Protein AF-A0A6V8CWB2-F1 (afdb_monomer)

Secondary structure (DSSP, 8-state):
---S-HHHHHHHHHHHHHHHHHHHTTTT-S--HHHHHHHHHHHHHHHHHHHHT--THHHHTT---------GGG------

Sequence (80 aa):
MSNVGRLDRIIRGSAGISIAFAELTGFLGVFEIILEIFAFGLAIFLTFTAMMGYCPFYPILGISTCPVEINEGLMIPDLP

Mean predicted aligned error: 10.42 Å

pLDDT: mean 79.33, std 10.91, range [53.34, 93.25]

Foldseek 3Di:
DQLADPVLLVVLQVQLVVLVVCLVVCVVPPDPPVVSVVSPVSSCLSNVCSVVNDDPVCVVVVHGSPDDDPPVVVPPDPDD

Radius of gyration: 20.05 Å; Cα contacts (8 Å, |Δi|>4): 63; chains: 1; bounding box: 49×23×60 Å

Structure (mmCIF, N/CA/C/O backbone):
data_AF-A0A6V8CWB2-F1
#
_entry.id   AF-A0A6V8CWB2-F1
#
loop_
_atom_site.group_PDB
_atom_site.id
_atom_site.type_symbol
_atom_site.label_atom_id
_atom_site.label_alt_id
_atom_site.label_comp_id
_atom_site.label_asym_id
_atom_site.label_entity_id
_atom_site.label_seq_id
_atom_site.pdbx_PDB_ins_code
_atom_site.Cartn_x
_atom_site.Cartn_y
_atom_site.Cartn_z
_atom_site.occupancy
_atom_site.B_iso_or_equiv
_atom_site.auth_seq_id
_atom_site.auth_comp_id
_atom_site.auth_asym_id
_atom_site.auth_atom_id
_atom_site.pdbx_PDB_model_num
ATOM 1 N N . MET A 1 1 ? -3.847 -0.948 18.610 1.00 53.34 1 MET A N 1
ATOM 2 C CA . MET A 1 1 ? -4.397 0.337 18.131 1.00 53.34 1 MET A CA 1
ATOM 3 C C . MET A 1 1 ? -4.632 0.219 16.624 1.00 53.34 1 MET A C 1
ATOM 5 O O . MET A 1 1 ? -3.686 0.358 15.865 1.00 53.34 1 MET A O 1
ATOM 9 N N . SER A 1 2 ? -5.833 -0.160 16.180 1.00 65.19 2 SER A N 1
ATOM 10 C CA . SER A 1 2 ? -6.153 -0.227 14.743 1.00 65.19 2 SER A CA 1
ATOM 11 C C . SER A 1 2 ? -6.988 0.998 14.408 1.00 65.19 2 SER A C 1
ATOM 13 O O . SER A 1 2 ? -8.117 1.078 14.879 1.00 65.19 2 SER A O 1
ATOM 15 N N . ASN A 1 3 ? -6.442 1.951 13.649 1.00 74.56 3 ASN A N 1
ATOM 16 C CA . ASN A 1 3 ? -7.222 3.104 13.176 1.00 74.56 3 ASN A CA 1
ATOM 17 C C . ASN A 1 3 ? -8.004 2.775 11.891 1.00 74.56 3 ASN A C 1
ATOM 19 O O . ASN A 1 3 ? -8.891 3.529 11.496 1.00 74.56 3 ASN A O 1
ATOM 23 N N . VAL A 1 4 ? -7.681 1.628 11.280 1.00 81.25 4 VAL A N 1
ATOM 24 C CA . VAL A 1 4 ? -8.244 1.139 10.027 1.00 81.25 4 VAL A CA 1
ATOM 25 C C . VAL A 1 4 ? -9.260 0.023 10.283 1.00 81.25 4 VAL A C 1
ATOM 27 O O . VAL A 1 4 ? -8.952 -0.959 10.967 1.00 81.25 4 VAL A O 1
ATOM 30 N N . GLY A 1 5 ? -10.457 0.147 9.704 1.00 81.69 5 GLY A N 1
ATOM 31 C CA . GLY A 1 5 ? -11.494 -0.890 9.733 1.00 81.69 5 GLY A CA 1
ATOM 32 C C . GLY A 1 5 ? -11.177 -2.100 8.839 1.00 81.69 5 GLY A C 1
ATOM 33 O O . GLY A 1 5 ? -10.303 -2.048 7.975 1.00 81.69 5 GLY A O 1
ATOM 34 N N . ARG A 1 6 ? -11.917 -3.208 9.009 1.00 82.19 6 ARG A N 1
ATOM 35 C CA . ARG A 1 6 ? -11.734 -4.439 8.203 1.00 82.19 6 ARG A CA 1
ATOM 36 C C . ARG A 1 6 ? -11.858 -4.196 6.697 1.00 82.19 6 ARG A C 1
ATOM 38 O O . ARG A 1 6 ? -11.055 -4.727 5.941 1.00 82.19 6 ARG A O 1
ATOM 45 N N . LEU A 1 7 ? -12.844 -3.399 6.282 1.00 85.75 7 LEU A N 1
ATOM 46 C CA . LEU A 1 7 ? -13.081 -3.104 4.868 1.00 85.75 7 LEU A CA 1
ATOM 47 C C . LEU A 1 7 ? -11.893 -2.364 4.239 1.00 85.75 7 LEU A C 1
ATOM 49 O O . LEU A 1 7 ? -11.409 -2.768 3.189 1.00 85.75 7 LEU A O 1
ATOM 53 N N . ASP A 1 8 ? -11.375 -1.336 4.910 1.00 86.06 8 ASP A N 1
ATOM 54 C CA . ASP A 1 8 ? -10.256 -0.538 4.399 1.00 86.06 8 ASP A CA 1
ATOM 55 C C . ASP A 1 8 ? -8.963 -1.368 4.288 1.00 86.06 8 ASP A C 1
ATOM 57 O O . ASP A 1 8 ? -8.255 -1.273 3.287 1.00 86.06 8 ASP A O 1
ATOM 61 N N . ARG A 1 9 ? -8.721 -2.309 5.216 1.00 87.44 9 ARG A N 1
ATOM 62 C CA . ARG A 1 9 ? -7.615 -3.277 5.082 1.00 87.44 9 ARG A CA 1
ATOM 63 C C . ARG A 1 9 ? -7.741 -4.151 3.830 1.00 87.44 9 ARG A C 1
ATOM 65 O O . ARG A 1 9 ? -6.740 -4.386 3.159 1.00 87.44 9 ARG A O 1
ATOM 72 N N . ILE A 1 10 ? -8.945 -4.628 3.506 1.00 91.06 10 ILE A N 1
ATOM 73 C CA . ILE A 1 10 ? -9.178 -5.462 2.313 1.00 91.06 10 ILE A CA 1
ATOM 74 C C . ILE A 1 10 ? -8.970 -4.639 1.040 1.00 91.06 10 ILE A C 1
ATOM 76 O O . ILE A 1 10 ? -8.285 -5.093 0.122 1.00 91.06 10 ILE A O 1
ATOM 80 N N . ILE A 1 11 ? -9.516 -3.423 0.990 1.00 91.62 11 ILE A N 1
ATOM 81 C CA . ILE A 1 11 ? -9.375 -2.532 -0.168 1.00 91.62 11 ILE A CA 1
ATOM 82 C C . ILE A 1 11 ? -7.899 -2.197 -0.400 1.00 91.62 11 ILE A C 1
ATOM 84 O O . ILE A 1 11 ? -7.401 -2.364 -1.508 1.00 91.62 11 ILE A O 1
ATOM 88 N N . ARG A 1 12 ? -7.162 -1.800 0.644 1.00 91.38 12 ARG A N 1
ATOM 89 C CA . ARG A 1 12 ? -5.732 -1.479 0.523 1.00 91.38 12 ARG A CA 1
ATOM 90 C C . ARG A 1 12 ? -4.884 -2.686 0.150 1.00 91.38 12 ARG A C 1
ATOM 92 O O . ARG A 1 12 ? -4.030 -2.572 -0.722 1.00 91.38 12 ARG A O 1
ATOM 99 N N . GLY A 1 13 ? -5.128 -3.833 0.783 1.00 91.31 13 GLY A N 1
ATOM 100 C CA . GLY A 1 13 ? -4.406 -5.066 0.481 1.00 91.31 13 GLY A CA 1
ATOM 101 C C . GLY A 1 13 ? -4.622 -5.504 -0.967 1.00 91.31 13 GLY A C 1
ATOM 102 O O . GLY A 1 13 ? -3.658 -5.740 -1.686 1.00 91.31 13 GLY A O 1
ATOM 103 N N . SER A 1 14 ? -5.878 -5.542 -1.423 1.00 92.69 14 SER A N 1
ATOM 104 C CA . SER A 1 14 ? -6.204 -5.906 -2.810 1.00 92.69 14 SER A CA 1
ATOM 105 C C . SER A 1 14 ? -5.664 -4.898 -3.829 1.00 92.69 14 SER A C 1
ATOM 107 O O . SER A 1 14 ? -5.110 -5.319 -4.842 1.00 92.69 14 SER A O 1
ATOM 109 N N . ALA A 1 15 ? -5.740 -3.592 -3.554 1.00 93.25 15 ALA A N 1
ATOM 110 C CA . ALA A 1 15 ? -5.178 -2.559 -4.424 1.00 93.25 15 ALA A CA 1
ATOM 111 C C . ALA A 1 15 ? -3.647 -2.651 -4.520 1.00 93.25 15 ALA A C 1
ATOM 113 O O . ALA A 1 15 ? -3.109 -2.676 -5.623 1.00 93.25 15 ALA A O 1
ATOM 114 N N . GLY A 1 16 ? -2.945 -2.761 -3.386 1.00 91.56 16 GLY A N 1
ATOM 115 C CA . GLY A 1 16 ? -1.485 -2.887 -3.359 1.00 91.56 16 GLY A CA 1
ATOM 116 C C . GLY A 1 16 ? -0.991 -4.130 -4.099 1.00 91.56 16 GLY A C 1
ATOM 117 O O . GLY A 1 16 ? -0.083 -4.034 -4.922 1.00 91.56 16 GLY A O 1
ATOM 118 N N . ILE A 1 17 ? -1.644 -5.276 -3.879 1.00 91.94 17 ILE A N 1
ATOM 119 C CA . ILE A 1 17 ? -1.331 -6.527 -4.584 1.00 91.94 17 ILE A CA 1
ATOM 120 C C . ILE A 1 17 ? -1.589 -6.386 -6.088 1.00 91.94 17 ILE A C 1
ATOM 122 O O . ILE A 1 17 ? -0.755 -6.804 -6.886 1.00 91.94 17 ILE A O 1
ATOM 126 N N . SER A 1 18 ? -2.711 -5.781 -6.486 1.00 91.69 18 SER A N 1
ATOM 127 C CA . SER A 1 18 ? -3.059 -5.615 -7.905 1.00 91.69 18 SER A CA 1
ATOM 128 C C . SER A 1 18 ? -2.061 -4.721 -8.640 1.00 91.69 18 SER A C 1
ATOM 130 O O . SER A 1 18 ? -1.656 -5.056 -9.750 1.00 91.69 18 SER A O 1
ATOM 132 N N . ILE A 1 19 ? -1.626 -3.623 -8.010 1.00 89.69 19 ILE A N 1
ATOM 133 C CA . ILE A 1 19 ? -0.595 -2.733 -8.563 1.00 89.69 19 ILE A CA 1
ATOM 134 C C . ILE A 1 19 ? 0.730 -3.491 -8.690 1.00 89.69 19 ILE A C 1
ATOM 136 O O . ILE A 1 19 ? 1.312 -3.507 -9.768 1.00 89.69 19 ILE A O 1
ATOM 140 N N . ALA A 1 20 ? 1.166 -4.197 -7.641 1.00 87.62 20 ALA A N 1
ATOM 141 C CA . ALA A 1 20 ? 2.401 -4.980 -7.691 1.00 87.62 20 ALA A CA 1
ATOM 142 C C . ALA A 1 20 ? 2.388 -6.040 -8.808 1.00 87.62 20 ALA A C 1
ATOM 144 O O . ALA A 1 20 ? 3.390 -6.213 -9.498 1.00 87.62 20 ALA A O 1
ATOM 145 N N . PHE A 1 21 ? 1.258 -6.730 -9.013 1.00 87.75 21 PHE A N 1
ATOM 146 C CA . PHE A 1 21 ? 1.099 -7.688 -10.111 1.00 87.75 21 PHE A CA 1
ATOM 147 C C . PHE A 1 21 ? 1.155 -7.016 -11.486 1.00 87.75 21 PHE A C 1
ATOM 149 O O . PHE A 1 21 ? 1.822 -7.540 -12.376 1.00 87.75 21 PHE A O 1
ATOM 156 N N . ALA A 1 22 ? 0.485 -5.872 -11.658 1.00 84.88 22 ALA A N 1
ATOM 157 C CA . ALA A 1 22 ? 0.483 -5.129 -12.916 1.00 84.88 22 ALA A CA 1
ATOM 158 C C . ALA A 1 22 ? 1.901 -4.678 -13.315 1.00 84.88 22 ALA A C 1
ATOM 160 O O . ALA A 1 22 ? 2.302 -4.895 -14.463 1.00 84.88 22 ALA A O 1
ATOM 161 N N . GLU A 1 23 ? 2.676 -4.155 -12.356 1.00 82.12 23 GLU A N 1
ATOM 162 C CA . GLU A 1 23 ? 4.093 -3.806 -12.546 1.00 82.12 23 GLU A CA 1
ATOM 163 C C . GLU A 1 23 ? 4.927 -5.041 -12.929 1.00 82.12 23 GLU A C 1
ATOM 165 O O . GLU A 1 23 ? 5.635 -5.027 -13.934 1.00 82.12 23 GLU A O 1
ATOM 170 N N . LEU A 1 24 ? 4.791 -6.158 -12.195 1.00 80.12 24 LEU A N 1
ATOM 171 C CA . LEU A 1 24 ? 5.578 -7.376 -12.453 1.00 80.12 24 LEU A CA 1
ATOM 172 C C . LEU A 1 24 ? 5.318 -7.987 -13.835 1.00 80.12 24 LEU A C 1
ATOM 174 O O . LEU A 1 24 ? 6.211 -8.592 -14.425 1.00 80.12 24 LEU A O 1
ATOM 178 N N . THR A 1 25 ? 4.092 -7.859 -14.348 1.00 82.06 25 THR A N 1
ATOM 179 C CA . THR A 1 25 ? 3.742 -8.329 -15.697 1.00 82.06 25 THR A CA 1
ATOM 180 C C . THR A 1 25 ? 4.299 -7.448 -16.817 1.00 82.06 25 THR A C 1
ATOM 182 O O . THR A 1 25 ? 4.129 -7.787 -17.988 1.00 82.06 25 THR A O 1
ATOM 185 N N . GLY A 1 26 ? 4.964 -6.334 -16.490 1.00 70.81 26 GLY A N 1
ATOM 186 C CA . GLY A 1 26 ? 5.539 -5.415 -17.471 1.00 70.81 26 GLY A CA 1
ATOM 187 C C . GLY A 1 26 ? 4.484 -4.696 -18.310 1.00 70.81 26 GLY A C 1
ATOM 188 O O . GLY A 1 26 ? 4.799 -4.189 -19.385 1.00 70.81 26 GLY A O 1
ATOM 189 N N . PHE A 1 27 ? 3.229 -4.654 -17.840 1.00 65.62 27 PHE A N 1
ATOM 190 C CA . PHE A 1 27 ? 2.106 -4.079 -18.585 1.00 65.62 27 PHE A CA 1
ATOM 191 C C . PHE A 1 27 ? 2.293 -2.579 -18.849 1.00 65.62 27 PHE A C 1
ATOM 193 O O . PHE A 1 27 ? 1.775 -2.049 -19.829 1.00 65.62 27 PHE A O 1
ATOM 200 N N . LEU A 1 28 ? 3.061 -1.902 -17.994 1.00 64.38 28 LEU A N 1
ATOM 201 C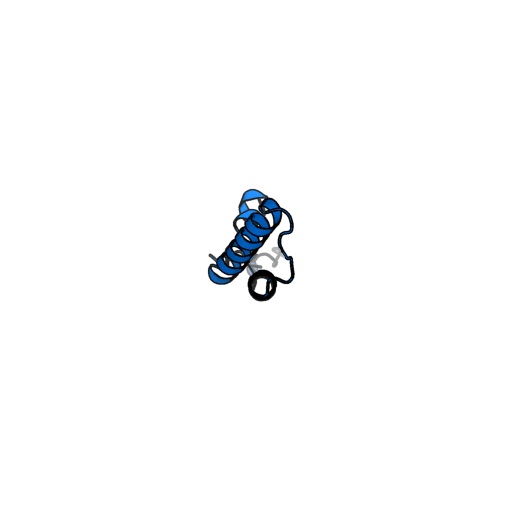 CA . LEU A 1 28 ? 3.347 -0.475 -18.108 1.00 64.38 28 LEU A CA 1
ATOM 202 C C . LEU A 1 28 ? 4.557 -0.170 -19.016 1.00 64.38 28 LEU A C 1
ATOM 204 O O . LEU A 1 28 ? 4.706 0.966 -19.451 1.00 64.38 28 LEU A O 1
ATOM 208 N N . GLY A 1 29 ? 5.353 -1.170 -19.421 1.00 67.81 29 GLY A N 1
ATOM 209 C CA . GLY A 1 29 ? 6.527 -0.974 -20.285 1.00 67.81 29 GLY A CA 1
ATOM 210 C C 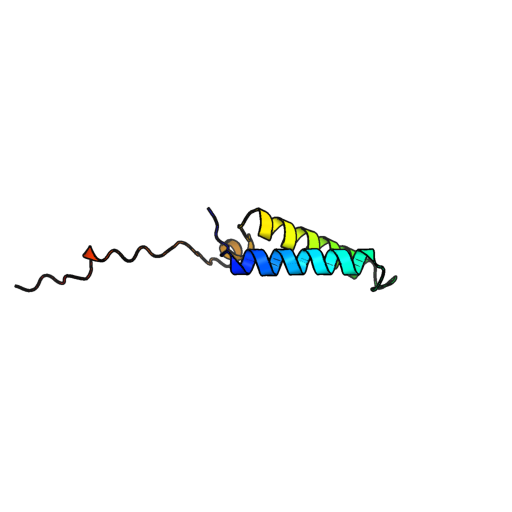. GLY A 1 29 ? 7.589 -0.046 -19.671 1.00 67.81 29 GLY A C 1
ATOM 211 O O . GLY A 1 29 ? 7.601 0.176 -18.469 1.00 67.81 29 GLY A O 1
ATOM 212 N N . VAL A 1 30 ? 8.472 0.534 -20.499 1.00 60.12 30 VAL A N 1
ATOM 213 C CA . VAL A 1 30 ? 9.436 1.586 -20.085 1.00 60.12 30 VAL A CA 1
ATOM 214 C C . VAL A 1 30 ? 8.729 2.948 -20.004 1.00 60.12 30 VAL A C 1
ATOM 216 O O . VAL A 1 30 ? 9.202 3.950 -20.543 1.00 60.12 30 VAL A O 1
ATOM 219 N N . PHE A 1 31 ? 7.529 3.002 -19.427 1.00 60.81 31 PHE A N 1
ATOM 220 C CA . PHE A 1 31 ? 6.972 4.293 -19.047 1.00 60.81 31 PHE A CA 1
ATOM 221 C C . PHE A 1 31 ? 7.888 4.872 -17.970 1.00 60.81 31 PHE A C 1
ATOM 223 O O . PHE A 1 31 ? 8.248 4.149 -17.051 1.00 60.81 31 PHE A O 1
ATOM 230 N N . GLU A 1 32 ? 8.302 6.133 -18.146 1.00 69.06 32 GLU A N 1
ATOM 231 C CA . GLU A 1 32 ? 9.019 6.988 -17.185 1.00 69.06 32 GLU A CA 1
ATOM 232 C C . GLU A 1 32 ? 9.363 6.287 -15.861 1.00 69.06 32 GLU A C 1
ATOM 234 O O . GLU A 1 32 ? 8.482 6.089 -15.029 1.00 69.06 32 GLU A O 1
ATOM 239 N N . ILE A 1 33 ? 10.643 5.957 -15.646 1.00 77.06 33 ILE A N 1
ATOM 240 C CA . ILE A 1 33 ? 11.185 5.325 -14.420 1.00 77.06 33 ILE A CA 1
ATOM 241 C C . ILE A 1 33 ? 10.589 5.933 -13.133 1.00 77.06 33 ILE A C 1
ATOM 243 O O . ILE A 1 33 ? 10.410 5.253 -12.125 1.00 77.06 33 ILE A O 1
ATOM 247 N N . ILE A 1 34 ? 10.255 7.225 -13.170 1.00 82.12 34 ILE A N 1
ATOM 248 C CA . ILE A 1 34 ? 9.588 7.956 -12.092 1.00 82.12 34 ILE A CA 1
ATOM 249 C C . ILE A 1 34 ? 8.227 7.341 -11.718 1.00 82.12 34 ILE A C 1
ATOM 251 O O . ILE A 1 34 ? 7.944 7.183 -10.529 1.00 82.12 34 ILE A O 1
ATOM 255 N N . LEU A 1 35 ? 7.385 6.995 -12.696 1.00 82.62 35 LEU A N 1
ATOM 256 C CA . LEU A 1 35 ? 6.078 6.384 -12.448 1.00 82.62 35 LEU A CA 1
ATOM 257 C C . LEU A 1 35 ? 6.201 4.957 -11.923 1.00 82.62 35 LEU A C 1
ATOM 259 O O . LEU A 1 35 ? 5.470 4.613 -11.000 1.00 82.62 35 LEU A O 1
ATOM 263 N N . GLU A 1 36 ? 7.138 4.167 -12.445 1.00 82.44 36 GLU A N 1
ATOM 264 C CA . GLU A 1 36 ? 7.383 2.798 -11.975 1.00 82.44 36 GLU A CA 1
ATOM 265 C C . GLU A 1 36 ? 7.831 2.794 -10.503 1.00 82.44 36 GLU A C 1
ATOM 267 O O . GLU A 1 36 ? 7.247 2.110 -9.658 1.00 82.44 36 GLU A O 1
ATOM 272 N N . ILE A 1 37 ? 8.799 3.651 -10.147 1.00 85.19 37 ILE A N 1
ATOM 273 C CA . ILE A 1 37 ? 9.257 3.808 -8.757 1.00 85.19 37 ILE A CA 1
ATOM 274 C C . ILE A 1 37 ? 8.105 4.261 -7.852 1.00 85.19 37 ILE A C 1
ATOM 276 O O . ILE A 1 37 ? 7.943 3.746 -6.740 1.00 85.19 37 ILE A O 1
ATOM 280 N N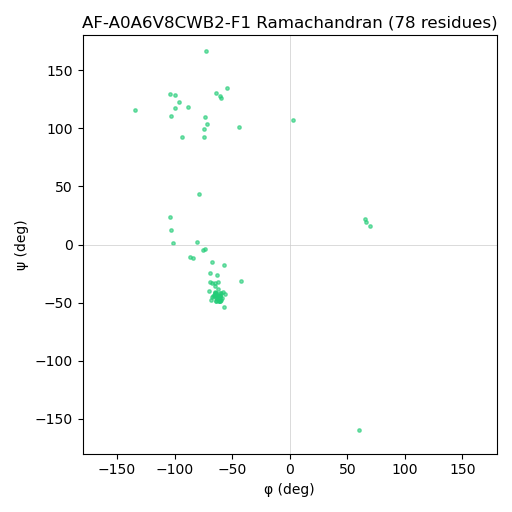 . PHE A 1 38 ? 7.298 5.220 -8.312 1.00 89.38 38 PHE A N 1
ATOM 281 C CA . PHE A 1 38 ? 6.158 5.713 -7.547 1.00 89.38 38 PHE A CA 1
ATOM 282 C C . PHE A 1 38 ? 5.095 4.626 -7.333 1.00 89.38 38 PHE A C 1
ATOM 284 O O . PHE A 1 38 ? 4.629 4.443 -6.206 1.00 89.38 38 PHE A O 1
ATOM 291 N N . ALA A 1 39 ? 4.732 3.884 -8.379 1.00 88.06 39 ALA A N 1
ATOM 292 C CA . ALA A 1 39 ? 3.726 2.830 -8.319 1.00 88.06 39 ALA A CA 1
ATOM 293 C C . ALA A 1 39 ? 4.174 1.669 -7.425 1.00 88.06 39 ALA A C 1
ATOM 295 O O . ALA A 1 39 ? 3.401 1.201 -6.582 1.00 88.06 39 ALA A O 1
ATOM 296 N N . PHE A 1 40 ? 5.443 1.272 -7.515 1.00 87.19 40 PHE A N 1
ATOM 297 C CA . PHE A 1 40 ? 6.011 0.254 -6.640 1.00 87.19 40 PHE A CA 1
ATOM 298 C C . PHE A 1 40 ? 6.029 0.709 -5.171 1.00 87.19 40 PHE A C 1
ATOM 300 O O . PHE A 1 40 ? 5.613 -0.031 -4.272 1.00 87.19 40 PHE A O 1
ATOM 307 N N . GLY A 1 41 ? 6.425 1.961 -4.915 1.00 90.94 41 GLY A N 1
ATOM 308 C CA . GLY A 1 41 ? 6.357 2.564 -3.582 1.00 90.94 41 GLY A CA 1
ATOM 309 C C . GLY A 1 41 ? 4.931 2.600 -3.023 1.00 90.94 41 GLY A C 1
ATOM 310 O O . GLY A 1 41 ? 4.705 2.260 -1.857 1.00 90.94 41 GLY A O 1
ATOM 311 N N . LEU A 1 42 ? 3.951 2.943 -3.862 1.00 90.88 42 LEU A N 1
ATOM 312 C CA . LEU A 1 42 ? 2.537 2.959 -3.496 1.00 90.88 42 LEU A CA 1
ATOM 313 C C . LEU A 1 42 ? 2.016 1.551 -3.169 1.00 90.88 42 LEU A C 1
ATOM 315 O O . LEU A 1 42 ? 1.302 1.381 -2.177 1.00 90.88 42 LEU A O 1
ATOM 319 N N . ALA A 1 43 ? 2.402 0.540 -3.949 1.00 90.50 43 ALA A N 1
ATOM 320 C CA . ALA A 1 43 ? 2.022 -0.850 -3.714 1.00 90.50 43 ALA A CA 1
ATOM 321 C C . ALA A 1 43 ? 2.529 -1.361 -2.356 1.00 90.50 43 ALA A C 1
ATOM 323 O O . ALA A 1 43 ? 1.758 -1.939 -1.578 1.00 90.50 43 ALA A O 1
ATOM 324 N N . ILE A 1 44 ? 3.797 -1.086 -2.029 1.00 91.12 44 ILE A N 1
ATOM 325 C CA . ILE A 1 44 ? 4.385 -1.419 -0.723 1.00 91.12 44 ILE A CA 1
ATOM 326 C C . ILE A 1 44 ? 3.629 -0.701 0.395 1.00 91.12 44 ILE A C 1
ATOM 328 O O . ILE A 1 44 ? 3.224 -1.331 1.374 1.00 91.12 44 ILE A O 1
ATOM 332 N N . PHE A 1 45 ? 3.399 0.604 0.245 1.00 92.38 45 PHE A N 1
ATOM 333 C CA . PHE A 1 45 ? 2.719 1.409 1.254 1.00 92.38 45 PHE A CA 1
ATOM 334 C C . PHE A 1 45 ? 1.298 0.902 1.548 1.00 92.38 45 PHE A C 1
ATOM 336 O O . PHE A 1 45 ? 0.921 0.718 2.712 1.00 92.38 45 PHE A O 1
ATOM 343 N N . LEU A 1 46 ? 0.502 0.635 0.511 1.00 91.31 46 LEU A N 1
ATOM 344 C CA . LEU A 1 46 ? -0.866 0.133 0.661 1.00 91.31 46 LEU A CA 1
ATOM 345 C C . LEU A 1 46 ? -0.891 -1.244 1.330 1.00 91.31 46 LEU A C 1
ATOM 347 O O . LEU A 1 46 ? -1.662 -1.464 2.266 1.00 91.31 46 LEU A O 1
ATOM 351 N N . THR A 1 47 ? -0.000 -2.142 0.915 1.00 88.25 47 THR A N 1
ATOM 352 C CA . THR A 1 47 ? 0.069 -3.500 1.467 1.00 88.25 47 THR A CA 1
ATOM 353 C C . THR A 1 47 ? 0.513 -3.483 2.932 1.00 88.25 47 THR A C 1
ATOM 355 O O . THR A 1 47 ? -0.112 -4.114 3.786 1.00 88.25 47 THR A O 1
ATOM 358 N N . PHE A 1 48 ? 1.538 -2.696 3.263 1.00 90.00 48 PHE A N 1
ATOM 359 C CA . PHE A 1 48 ? 2.046 -2.584 4.629 1.00 90.00 48 PHE A CA 1
ATOM 360 C C . PHE A 1 48 ? 1.024 -1.947 5.578 1.00 90.00 48 PHE A C 1
ATOM 362 O O . PHE A 1 48 ? 0.798 -2.447 6.683 1.00 90.00 48 PHE A O 1
ATOM 369 N N . THR A 1 49 ? 0.350 -0.876 5.143 1.00 88.25 49 THR A N 1
ATOM 370 C CA . THR A 1 49 ? -0.703 -0.234 5.949 1.00 88.25 49 THR A CA 1
ATOM 371 C C . THR A 1 49 ? -1.911 -1.148 6.162 1.00 88.25 49 THR A C 1
ATOM 373 O O . THR A 1 49 ? -2.494 -1.137 7.250 1.00 88.25 49 THR A O 1
ATOM 376 N N . ALA A 1 50 ? -2.246 -2.003 5.187 1.00 87.00 50 ALA A N 1
ATOM 377 C CA . ALA A 1 50 ? -3.268 -3.036 5.346 1.00 87.00 50 ALA A CA 1
ATOM 378 C C . ALA A 1 50 ? -2.887 -4.091 6.402 1.00 87.00 50 ALA A C 1
ATOM 380 O O . ALA A 1 50 ? -3.731 -4.467 7.221 1.00 87.00 50 ALA A O 1
ATOM 381 N N . MET A 1 51 ? -1.623 -4.535 6.423 1.00 85.94 51 MET A N 1
ATOM 382 C CA . MET A 1 51 ? -1.120 -5.520 7.393 1.00 85.94 51 MET A CA 1
ATOM 383 C C . MET 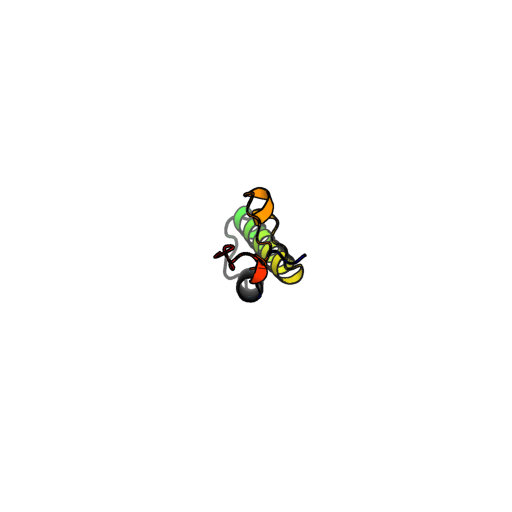A 1 51 ? -1.057 -4.955 8.815 1.00 85.94 51 MET A C 1
ATOM 385 O O . MET A 1 51 ? -1.551 -5.585 9.752 1.00 85.94 51 MET A O 1
ATOM 389 N N . MET A 1 52 ? -0.500 -3.752 8.976 1.00 85.94 52 MET A N 1
ATOM 390 C CA . MET A 1 52 ? -0.397 -3.094 10.283 1.00 85.94 52 MET A CA 1
ATOM 391 C C . MET A 1 52 ? -1.763 -2.655 10.824 1.00 85.94 52 MET A C 1
ATOM 393 O O . MET A 1 52 ? -1.938 -2.519 12.035 1.00 85.94 52 MET A O 1
ATOM 397 N N . GLY A 1 53 ? -2.750 -2.429 9.949 1.00 80.75 53 GLY A N 1
ATOM 398 C CA . GLY A 1 53 ? -4.052 -1.902 10.359 1.00 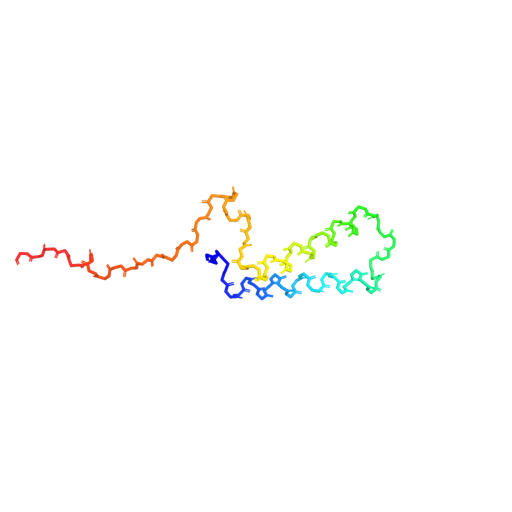80.75 53 GLY A CA 1
ATOM 399 C C . GLY A 1 53 ? -3.983 -0.482 10.908 1.00 80.75 53 GLY A C 1
ATOM 400 O O . GLY A 1 53 ? -4.852 -0.057 11.674 1.00 80.75 53 GLY A O 1
ATOM 401 N N . TYR A 1 54 ? -2.926 0.228 10.529 1.00 81.50 54 TYR A N 1
ATOM 402 C CA . TYR A 1 54 ? -2.661 1.599 10.897 1.00 81.50 54 TYR A CA 1
ATOM 403 C C . TYR A 1 54 ? -2.236 2.354 9.646 1.00 81.50 54 TYR A C 1
ATOM 405 O O . TYR A 1 54 ? -1.204 2.061 9.040 1.00 81.50 54 TYR A O 1
ATOM 413 N N . CYS A 1 55 ? -3.051 3.324 9.251 1.00 84.62 55 CYS A N 1
ATOM 414 C CA . CYS A 1 55 ? -2.723 4.238 8.175 1.00 84.62 55 CYS A CA 1
ATOM 415 C C . CYS A 1 55 ? -2.225 5.561 8.789 1.00 84.62 55 CYS A C 1
ATOM 417 O O . CYS A 1 55 ? -3.007 6.225 9.479 1.00 84.62 55 CYS A O 1
ATOM 419 N N . PRO A 1 56 ? -0.961 5.967 8.551 1.00 79.31 56 PRO A N 1
ATOM 420 C CA . PRO A 1 56 ? -0.376 7.174 9.143 1.00 79.31 56 PRO A CA 1
ATOM 421 C C . PRO A 1 56 ? -1.017 8.474 8.633 1.00 79.31 56 PRO A C 1
ATOM 423 O O . PRO A 1 56 ? -0.876 9.511 9.269 1.00 79.31 56 PRO A O 1
ATOM 426 N N . PHE A 1 57 ? -1.777 8.440 7.534 1.00 83.56 57 PHE A N 1
ATOM 427 C CA . PHE A 1 57 ? -2.482 9.626 7.039 1.00 83.56 57 PHE A CA 1
ATOM 428 C C . PHE A 1 57 ? -3.606 10.097 7.961 1.00 83.56 57 PHE A C 1
ATOM 430 O O . PHE A 1 57 ? -3.818 11.297 8.060 1.00 83.56 57 PHE A O 1
ATOM 437 N N . TYR A 1 58 ? -4.298 9.199 8.666 1.00 82.56 58 TYR A N 1
ATOM 438 C CA . TYR A 1 58 ? -5.346 9.600 9.613 1.00 82.56 58 TYR A CA 1
ATOM 439 C C . TYR A 1 58 ? -4.822 10.565 10.690 1.00 82.56 58 TYR A C 1
ATOM 441 O O . TYR A 1 58 ? -5.359 11.664 10.790 1.00 82.56 58 TYR A O 1
ATOM 449 N N . PRO A 1 59 ? -3.749 10.241 11.439 1.00 82.06 59 PRO A N 1
ATOM 450 C CA . PRO A 1 59 ? -3.195 11.164 12.427 1.00 82.06 59 PRO A CA 1
ATOM 451 C C . PRO A 1 59 ? -2.524 12.392 11.804 1.00 82.06 59 PRO A C 1
ATOM 453 O O . PRO A 1 59 ? -2.612 13.462 12.395 1.00 82.06 59 PRO A O 1
ATOM 456 N N . ILE A 1 60 ? -1.909 12.287 10.615 1.00 85.50 60 ILE A N 1
ATOM 457 C CA . ILE A 1 60 ? -1.359 13.462 9.903 1.00 85.50 60 ILE A CA 1
ATOM 458 C C . ILE A 1 60 ? -2.473 14.455 9.545 1.00 85.50 60 ILE A C 1
ATOM 460 O O . ILE A 1 60 ? -2.287 15.662 9.665 1.00 85.50 60 ILE A O 1
ATOM 464 N N . LEU A 1 61 ? -3.644 13.953 9.150 1.00 84.69 61 LEU A N 1
ATOM 465 C CA . LEU A 1 61 ? -4.832 14.759 8.866 1.00 84.69 61 LEU A CA 1
ATOM 466 C C . LEU A 1 61 ? -5.600 15.164 10.139 1.00 84.69 61 LEU A C 1
ATOM 468 O O . LEU A 1 61 ? -6.649 15.794 10.036 1.00 84.69 61 LEU A O 1
ATOM 472 N N . GLY A 1 62 ? -5.117 14.797 11.332 1.00 81.75 62 GLY A N 1
ATOM 473 C CA . GLY A 1 62 ? -5.782 15.085 12.607 1.00 81.75 62 GLY A CA 1
ATOM 474 C C . GLY A 1 62 ? -7.075 14.295 12.841 1.00 81.75 62 GLY A C 1
ATOM 475 O O . GLY A 1 62 ? -7.865 14.652 13.713 1.00 81.75 62 GLY A O 1
ATOM 476 N N . ILE A 1 63 ? -7.313 13.228 12.074 1.00 81.62 63 ILE A N 1
ATOM 477 C CA . ILE A 1 63 ? -8.515 12.398 12.173 1.00 81.62 63 ILE A CA 1
ATOM 478 C C . ILE A 1 63 ? -8.284 11.286 13.200 1.00 81.62 63 ILE A C 1
ATOM 480 O O . ILE A 1 63 ? -7.452 10.394 13.014 1.00 81.62 63 ILE A O 1
ATOM 484 N N . SER A 1 64 ? -9.090 11.308 14.258 1.00 76.56 64 SER A N 1
ATOM 485 C CA . SER A 1 64 ? -9.149 10.265 15.282 1.00 76.56 64 SER A CA 1
ATOM 486 C C . SER A 1 64 ? -10.289 9.298 14.974 1.00 76.56 64 SER A C 1
ATOM 488 O O . SER A 1 64 ? -11.441 9.707 14.888 1.00 76.56 64 SER A O 1
ATOM 490 N N . THR A 1 65 ? -9.986 8.007 14.836 1.00 74.81 65 THR A N 1
ATOM 491 C CA . THR A 1 65 ? -10.991 6.948 14.611 1.00 74.81 65 THR A CA 1
ATOM 492 C C . THR A 1 65 ? -11.257 6.114 15.866 1.00 74.81 65 THR A C 1
ATOM 494 O O . THR A 1 65 ? -11.691 4.967 15.772 1.00 74.81 65 THR A O 1
ATOM 497 N N . CYS A 1 66 ? -10.986 6.672 17.054 1.00 74.00 66 CYS A N 1
ATOM 498 C CA . CYS A 1 66 ? -11.303 6.008 18.315 1.00 74.00 66 CYS A CA 1
ATOM 499 C C . CYS A 1 66 ? -12.793 5.623 18.345 1.00 74.00 66 CYS A C 1
ATOM 501 O O . CYS A 1 66 ? -13.633 6.446 17.971 1.00 74.00 66 CYS A O 1
ATOM 503 N N . PRO A 1 67 ? -13.130 4.394 18.773 1.00 62.94 67 PRO A N 1
ATOM 504 C CA . PRO A 1 67 ? -14.520 4.001 18.932 1.00 62.94 67 PRO A CA 1
ATOM 505 C C . PRO A 1 67 ? -15.183 4.924 19.959 1.00 62.94 67 PRO A C 1
ATOM 507 O O . PRO A 1 67 ? -14.657 5.122 21.052 1.00 62.94 67 PRO A O 1
ATOM 510 N N . VAL A 1 68 ? -16.322 5.511 19.591 1.00 67.00 68 VAL A N 1
ATOM 511 C CA . VAL A 1 68 ? -17.166 6.245 20.536 1.00 67.00 68 VAL A CA 1
ATOM 512 C C . VAL A 1 68 ? -17.863 5.207 21.407 1.00 67.00 68 VAL A C 1
ATOM 514 O O . VAL A 1 68 ? -18.723 4.470 20.927 1.00 67.00 68 VAL A O 1
ATOM 517 N N . GLU A 1 69 ? -17.481 5.125 22.679 1.00 63.00 69 GLU A N 1
ATOM 518 C CA . GLU A 1 69 ? -18.246 4.378 23.674 1.00 63.00 69 GLU A CA 1
ATOM 519 C C . GLU A 1 69 ? -19.524 5.166 23.971 1.00 63.00 69 GLU A C 1
ATOM 521 O O . GLU A 1 69 ? -19.495 6.200 24.639 1.00 63.00 69 GLU A O 1
ATOM 526 N N . ILE A 1 70 ? -20.657 4.711 23.431 1.00 66.06 70 ILE A N 1
ATOM 527 C CA . ILE A 1 70 ? -21.962 5.258 23.803 1.00 66.06 70 ILE A CA 1
ATOM 528 C C . ILE A 1 70 ? -22.274 4.705 25.193 1.00 66.06 70 ILE A C 1
ATOM 530 O O . ILE A 1 70 ? -22.758 3.586 25.339 1.00 66.06 70 ILE A O 1
ATOM 534 N N . ASN A 1 71 ? -21.912 5.460 26.228 1.00 63.62 71 ASN A N 1
ATOM 535 C CA . ASN A 1 71 ? -22.230 5.106 27.603 1.00 63.62 71 ASN A CA 1
ATOM 536 C C . ASN A 1 71 ? -23.726 5.372 27.823 1.00 63.62 71 ASN A C 1
ATOM 538 O O . ASN A 1 71 ? -24.150 6.512 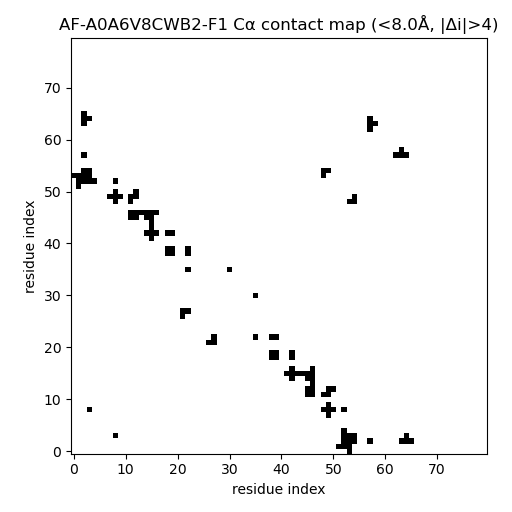28.020 1.00 63.62 71 ASN A O 1
ATOM 542 N N . GLU A 1 72 ? -24.531 4.312 27.746 1.00 62.09 72 GLU A N 1
ATOM 543 C CA . GLU A 1 72 ? -25.996 4.341 27.886 1.00 62.09 72 GLU A CA 1
ATOM 544 C C . GLU A 1 72 ? -26.452 4.948 29.233 1.00 62.09 72 GLU A C 1
ATOM 546 O O . GLU A 1 72 ? -27.572 5.434 29.3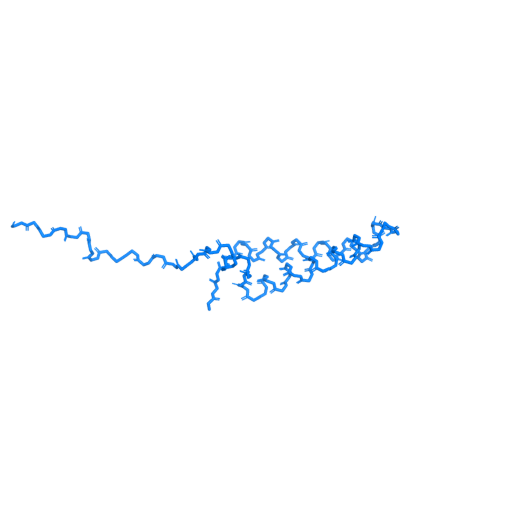61 1.00 62.09 72 GLU A O 1
ATOM 551 N N . GLY A 1 73 ? -25.547 5.025 30.217 1.00 60.22 73 GLY A N 1
ATOM 552 C CA . GLY A 1 73 ? -25.774 5.635 31.529 1.00 60.22 73 GLY A CA 1
ATOM 553 C C . GLY A 1 73 ? -25.792 7.170 31.583 1.00 60.22 73 GLY A C 1
ATOM 554 O O . GLY A 1 73 ? -26.065 7.708 32.649 1.00 60.22 73 GLY A O 1
ATOM 555 N N . LEU A 1 74 ? -25.521 7.888 30.484 1.00 63.78 74 LEU A N 1
ATOM 556 C CA . LEU A 1 74 ? -25.579 9.365 30.439 1.00 63.78 74 LEU A CA 1
ATOM 557 C C . LEU A 1 74 ? -26.864 9.913 29.786 1.00 63.78 74 LEU A C 1
ATOM 559 O O . LEU A 1 74 ? -27.016 11.126 29.662 1.00 63.78 74 LEU A O 1
ATOM 563 N N . MET A 1 75 ? -27.784 9.030 29.370 1.00 62.97 75 MET A N 1
ATOM 564 C CA . MET A 1 75 ? -29.088 9.379 28.782 1.00 62.97 75 MET A CA 1
ATOM 565 C C . MET A 1 75 ? -30.281 9.214 29.738 1.00 62.97 75 MET A C 1
ATOM 567 O O . MET A 1 75 ? -31.424 9.301 29.296 1.00 62.97 75 MET A O 1
ATOM 571 N N . ILE A 1 76 ? -30.052 9.035 31.042 1.00 62.91 76 ILE A N 1
ATOM 572 C CA . ILE A 1 76 ? -31.095 9.275 32.047 1.00 62.91 76 ILE A CA 1
ATOM 573 C C . ILE A 1 76 ? -30.903 10.721 32.515 1.00 62.91 76 ILE A C 1
ATOM 575 O O . ILE A 1 76 ? -30.073 10.952 33.393 1.00 62.91 76 ILE A O 1
ATOM 579 N N . PRO A 1 77 ? -31.583 11.721 31.917 1.00 65.94 77 PRO A N 1
ATOM 580 C CA . PRO A 1 77 ? -31.706 12.999 32.591 1.00 65.94 77 PRO A CA 1
ATOM 581 C C . PRO A 1 77 ? -32.426 12.717 33.905 1.00 65.94 77 PRO A C 1
ATOM 583 O O . PRO A 1 77 ? -33.487 12.090 33.896 1.00 65.94 77 PRO A O 1
ATOM 586 N N . ASP A 1 78 ? -31.825 13.143 35.012 1.00 63.94 78 ASP A N 1
ATOM 587 C CA . ASP A 1 78 ? -32.485 13.243 36.305 1.00 63.94 7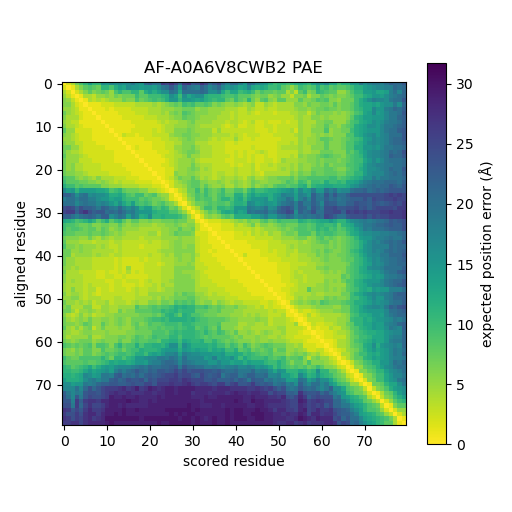8 ASP A CA 1
ATOM 588 C C . ASP A 1 78 ? -33.878 13.868 36.102 1.00 63.94 78 ASP A C 1
ATOM 590 O O . ASP A 1 78 ? -34.015 15.074 35.877 1.00 63.94 78 ASP A O 1
ATOM 594 N N . LEU A 1 79 ? -34.915 13.027 36.101 1.00 63.06 79 LEU A N 1
ATOM 595 C CA . LEU A 1 79 ? -36.310 13.443 36.114 1.00 63.06 79 LEU A CA 1
ATOM 596 C C . LEU A 1 79 ? -36.778 13.323 37.574 1.00 63.06 79 LEU A C 1
ATOM 598 O O . LEU A 1 79 ? -36.520 12.277 38.174 1.00 63.06 79 LEU A O 1
ATOM 602 N N . PRO A 1 80 ? -37.382 14.382 38.149 1.00 61.94 80 PRO A N 1
ATOM 603 C CA . PRO A 1 80 ? -37.721 14.461 39.573 1.00 61.94 80 PRO A CA 1
ATOM 604 C C . PRO A 1 80 ? -38.675 13.368 40.062 1.00 61.94 80 PRO A C 1
ATOM 606 O O . PRO A 1 80 ? -39.535 12.919 39.267 1.00 61.94 80 PRO A O 1
#

Nearest PDB structures (foldseek):
  5ffb-assembly1_A  TM=4.457E-01  e=6.521E+00  Synechocystis sp. PCC 6803
  5fej-assembly4_D  TM=4.435E-01  e=9.921E+00  Synechocystis sp. PCC 6803

Solvent-accessible sur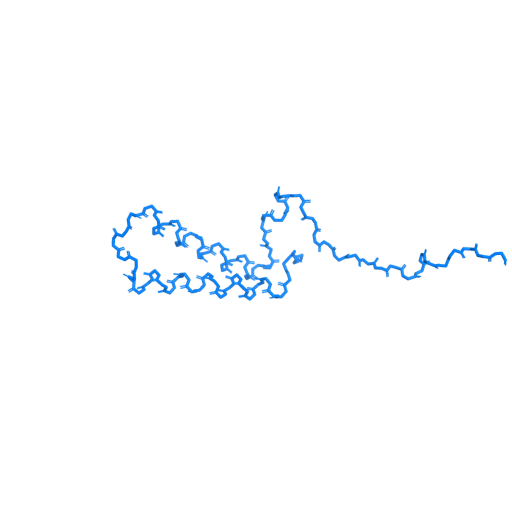face area (backbone atoms only — not comparable to full-atom values): 4755 Å² total; per-residue (Å²): 130,62,66,46,54,76,65,57,27,50,52,29,32,53,50,12,51,51,46,47,49,45,57,73,69,50,76,66,60,92,52,59,69,67,57,52,55,49,50,51,52,49,16,52,50,30,34,52,30,26,72,67,23,43,56,72,62,40,62,74,70,69,50,80,65,73,82,81,80,80,64,75,83,75,74,66,72,92,71,135